Protein AF-A0A920AN67-F1 (afdb_monomer_lite)

Radius of gyration: 25.06 Å; chains: 1; bounding box: 56×41×61 Å

Structure (mmCIF, N/CA/C/O backbone):
data_AF-A0A920AN67-F1
#
_entry.id   AF-A0A920AN67-F1
#
loop_
_atom_site.group_PDB
_atom_site.id
_atom_site.type_symbol
_atom_site.label_atom_id
_atom_site.label_alt_id
_atom_site.label_comp_id
_atom_site.label_asym_id
_atom_site.label_entity_id
_atom_site.label_seq_id
_atom_site.pdbx_PDB_ins_code
_atom_site.Cartn_x
_atom_site.Cartn_y
_atom_site.Cartn_z
_atom_site.occupancy
_atom_site.B_iso_or_equiv
_atom_site.auth_seq_id
_atom_site.auth_comp_id
_atom_site.auth_asym_id
_atom_site.auth_atom_id
_atom_site.pdbx_PDB_model_num
ATOM 1 N N . MET A 1 1 ? 23.605 -3.340 -28.779 1.00 40.00 1 MET A N 1
ATOM 2 C CA . MET A 1 1 ? 23.915 -4.537 -27.968 1.00 40.00 1 MET A CA 1
ATOM 3 C C . MET A 1 1 ? 22.915 -4.565 -26.818 1.00 40.00 1 MET A C 1
ATOM 5 O O . MET A 1 1 ? 22.958 -3.669 -25.988 1.00 40.00 1 MET A O 1
ATOM 9 N N . GLY A 1 2 ? 21.913 -5.448 -26.861 1.00 58.50 2 GLY A N 1
ATOM 10 C CA . GLY A 1 2 ? 20.819 -5.452 -25.879 1.00 58.50 2 GLY A CA 1
ATOM 11 C C . GLY A 1 2 ? 21.280 -6.014 -24.535 1.00 58.50 2 GLY A C 1
ATOM 12 O O . GLY A 1 2 ? 21.891 -7.080 -24.497 1.00 58.50 2 GLY A O 1
ATOM 13 N N . LYS A 1 3 ? 21.015 -5.298 -23.439 1.00 75.81 3 LYS A N 1
ATOM 14 C CA . LYS A 1 3 ? 21.249 -5.791 -22.075 1.00 75.81 3 LYS A CA 1
ATOM 15 C C . LYS A 1 3 ? 20.295 -6.964 -21.820 1.00 75.81 3 LYS A C 1
ATOM 17 O O . LYS A 1 3 ? 19.094 -6.829 -22.031 1.00 75.81 3 LYS A O 1
ATOM 22 N N . ASN A 1 4 ? 20.821 -8.112 -21.394 1.00 78.25 4 ASN A N 1
ATOM 23 C CA . ASN A 1 4 ? 19.989 -9.245 -20.986 1.00 78.25 4 ASN A CA 1
ATOM 24 C C . ASN A 1 4 ? 19.387 -8.952 -19.610 1.00 78.25 4 ASN A C 1
ATOM 26 O O . ASN A 1 4 ? 20.119 -8.874 -18.625 1.00 78.25 4 ASN A O 1
ATOM 30 N N . ILE A 1 5 ? 18.067 -8.798 -19.562 1.00 81.38 5 ILE A N 1
ATOM 31 C CA . ILE A 1 5 ? 17.312 -8.521 -18.340 1.00 81.38 5 ILE A CA 1
ATOM 32 C C . ILE A 1 5 ? 16.787 -9.849 -17.777 1.00 81.38 5 ILE A C 1
ATOM 34 O O . ILE A 1 5 ? 16.237 -10.661 -18.523 1.00 81.38 5 ILE A O 1
ATOM 38 N N . LYS A 1 6 ? 16.960 -10.089 -16.471 1.00 86.88 6 LYS A N 1
ATOM 39 C CA . LYS A 1 6 ? 16.484 -11.307 -15.789 1.00 86.88 6 LYS A CA 1
ATOM 40 C C . LYS A 1 6 ? 15.399 -10.957 -14.775 1.00 86.88 6 LYS A C 1
ATOM 42 O O . LYS A 1 6 ? 15.504 -9.965 -14.062 1.00 86.88 6 LYS A O 1
ATOM 47 N N . GLY A 1 7 ? 14.364 -11.786 -14.691 1.00 83.88 7 GLY A N 1
ATOM 48 C CA . GLY A 1 7 ? 13.230 -11.539 -13.808 1.00 83.88 7 GLY A CA 1
ATOM 49 C C . GLY A 1 7 ? 12.242 -12.696 -13.770 1.00 83.88 7 GLY A C 1
ATOM 50 O O . GLY A 1 7 ? 12.439 -13.732 -14.402 1.00 83.88 7 GLY A O 1
ATOM 51 N N . THR A 1 8 ? 11.173 -12.496 -13.012 1.00 81.38 8 THR A N 1
ATOM 52 C CA . THR A 1 8 ? 10.042 -13.415 -12.871 1.00 81.38 8 THR A CA 1
ATOM 53 C C . THR A 1 8 ? 8.813 -12.824 -13.551 1.00 81.38 8 THR A C 1
ATOM 55 O O . THR A 1 8 ? 8.563 -11.620 -13.485 1.00 81.38 8 THR A O 1
ATOM 58 N N . THR A 1 9 ? 8.049 -13.670 -14.233 1.00 78.31 9 THR A N 1
ATOM 59 C CA . THR A 1 9 ? 6.792 -13.300 -14.885 1.00 78.31 9 THR A CA 1
ATOM 60 C C . THR A 1 9 ? 5.622 -13.667 -13.983 1.00 78.31 9 THR A C 1
ATOM 62 O O . THR A 1 9 ? 5.489 -14.803 -13.534 1.00 78.31 9 THR A O 1
ATOM 65 N N . LEU A 1 10 ? 4.756 -12.694 -13.717 1.00 71.75 10 LEU A N 1
ATOM 66 C CA . LEU A 1 10 ? 3.529 -12.878 -12.953 1.00 71.75 10 LEU A CA 1
ATOM 67 C C . LEU A 1 10 ? 2.343 -12.796 -13.911 1.00 71.75 10 LEU A C 1
ATOM 69 O O . LEU A 1 10 ? 1.995 -11.726 -14.414 1.00 71.75 10 LEU A O 1
ATOM 73 N N . PHE A 1 11 ? 1.728 -13.947 -14.174 1.00 68.94 11 PHE A N 1
ATOM 74 C CA . PHE A 1 11 ? 0.535 -14.049 -15.009 1.00 68.94 11 PHE A CA 1
ATOM 75 C C . PHE A 1 11 ? -0.715 -13.850 -14.156 1.00 68.94 11 PHE A C 1
ATOM 77 O O . PHE A 1 11 ? -0.909 -14.547 -13.160 1.00 68.94 11 PHE A O 1
ATOM 84 N N . LYS A 1 12 ? -1.602 -12.944 -14.584 1.00 60.16 12 LYS A N 1
ATOM 85 C CA . LYS A 1 12 ? -2.847 -12.605 -13.870 1.00 60.16 12 LYS A CA 1
ATOM 86 C C . LYS A 1 12 ? -3.701 -13.840 -13.538 1.00 60.16 12 LYS A C 1
ATOM 88 O O . LYS A 1 12 ? -4.281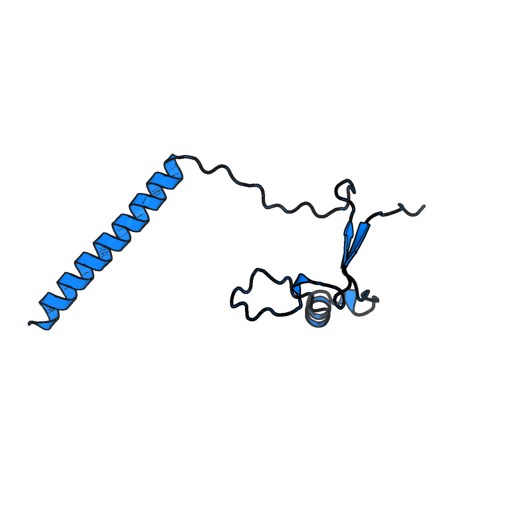 -13.914 -12.465 1.00 60.16 12 LYS A O 1
ATOM 93 N N . GLN A 1 13 ? -3.737 -14.819 -14.440 1.00 60.75 13 GLN A N 1
ATOM 94 C CA . GLN A 1 13 ? -4.556 -16.035 -14.329 1.00 60.75 13 GLN A CA 1
ATOM 95 C C . GLN A 1 13 ? -4.011 -17.053 -13.307 1.00 60.75 13 GLN A C 1
ATOM 97 O O . GLN A 1 13 ? -4.777 -17.841 -12.756 1.00 60.75 13 GLN A O 1
ATOM 102 N N . ASN A 1 14 ? -2.706 -17.004 -13.015 1.00 58.03 14 ASN A N 1
ATOM 103 C CA . ASN A 1 14 ? -2.024 -17.935 -12.107 1.00 58.03 14 ASN A CA 1
ATOM 104 C C . ASN A 1 14 ? -1.687 -17.298 -10.753 1.00 58.03 14 ASN A C 1
ATOM 106 O O . ASN A 1 14 ? -0.917 -17.861 -9.979 1.00 58.03 14 ASN A O 1
ATOM 110 N N . ASN A 1 15 ? -2.247 -16.122 -10.460 1.00 53.94 15 ASN A N 1
ATOM 111 C CA . ASN A 1 15 ? -1.999 -15.447 -9.200 1.00 53.94 15 ASN A CA 1
ATOM 112 C C . ASN A 1 15 ? -2.842 -16.084 -8.080 1.00 53.94 15 ASN A C 1
ATOM 114 O O . ASN A 1 15 ? -4.063 -15.925 -8.034 1.00 53.94 15 ASN A O 1
ATOM 118 N N . THR A 1 16 ? -2.186 -16.802 -7.168 1.00 52.94 16 THR A N 1
ATOM 119 C CA . THR A 1 16 ? -2.814 -17.395 -5.977 1.00 52.94 16 THR A CA 1
ATOM 120 C C . THR A 1 16 ? -3.381 -16.352 -5.013 1.00 52.94 16 THR A C 1
ATOM 122 O O . THR A 1 16 ? -4.266 -16.695 -4.241 1.00 52.94 16 THR A O 1
ATOM 125 N N . PHE A 1 17 ? -2.944 -15.090 -5.096 1.00 49.06 17 PHE A N 1
ATOM 126 C CA . PHE A 1 17 ? -3.489 -13.973 -4.317 1.00 49.06 17 PHE A CA 1
ATOM 127 C C . PHE A 1 17 ? -4.810 -13.422 -4.878 1.00 49.06 17 PHE A C 1
ATOM 129 O O . PHE A 1 17 ? -5.445 -12.620 -4.220 1.00 49.06 17 PHE A O 1
ATOM 136 N N . VAL A 1 18 ? -5.248 -13.812 -6.082 1.00 51.97 18 VAL A N 1
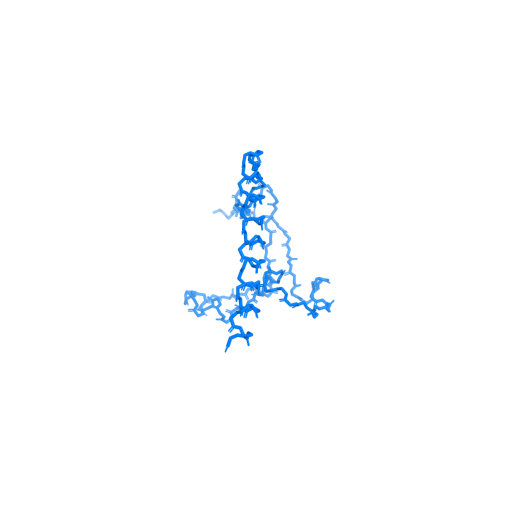ATOM 137 C CA . VAL A 1 18 ? -6.469 -13.256 -6.720 1.00 51.97 18 VAL A CA 1
ATOM 138 C C . VAL A 1 18 ? -7.677 -14.195 -6.571 1.00 51.97 18 VAL A C 1
ATOM 140 O O . VAL A 1 18 ? -8.777 -13.900 -7.031 1.00 51.97 18 VAL A O 1
ATOM 143 N N . LYS A 1 19 ? -7.510 -15.346 -5.912 1.00 49.53 19 LYS A N 1
ATOM 144 C CA . LYS A 1 19 ? -8.589 -16.320 -5.722 1.00 49.53 19 LYS A CA 1
ATOM 145 C C . LYS A 1 19 ? -9.223 -16.112 -4.345 1.00 49.53 19 LYS A C 1
ATOM 147 O O . LYS A 1 19 ? -8.696 -16.612 -3.362 1.00 49.53 19 LYS A O 1
ATOM 152 N N . ASN A 1 20 ? -10.364 -15.419 -4.325 1.00 46.78 20 ASN A N 1
ATOM 153 C CA . ASN A 1 20 ? -11.218 -15.097 -3.166 1.00 46.78 20 ASN A CA 1
ATOM 154 C C . ASN A 1 20 ? -10.747 -13.922 -2.312 1.00 46.78 20 ASN A C 1
ATOM 156 O O . ASN A 1 20 ? -10.243 -14.109 -1.209 1.00 46.78 20 ASN A O 1
ATOM 160 N N . ILE A 1 21 ? -10.995 -12.708 -2.795 1.00 48.88 21 ILE A N 1
ATOM 161 C CA . ILE A 1 21 ? -10.867 -11.520 -1.964 1.00 48.88 21 ILE A CA 1
ATOM 162 C C . ILE A 1 21 ? -12.198 -10.752 -1.982 1.00 48.88 21 ILE A C 1
ATOM 164 O O . ILE A 1 21 ? -12.438 -9.918 -2.849 1.00 48.88 21 ILE A O 1
ATOM 168 N N . GLU A 1 22 ? -13.071 -11.048 -1.015 1.00 51.97 22 GLU A N 1
ATOM 169 C CA . GLU A 1 22 ? -13.970 -10.035 -0.447 1.00 51.97 22 GLU A CA 1
ATOM 170 C C . GLU A 1 22 ? -13.140 -9.204 0.556 1.00 51.97 22 GLU A C 1
ATOM 172 O O . GLU A 1 22 ? -13.286 -9.355 1.764 1.00 51.97 22 GLU A O 1
ATOM 177 N N . GLU A 1 23 ? -12.190 -8.381 0.095 1.00 45.91 23 GLU A N 1
ATOM 178 C CA . GLU A 1 23 ? -11.487 -7.428 0.976 1.00 45.91 23 GLU A CA 1
ATOM 179 C C . GLU A 1 23 ? -11.988 -6.014 0.727 1.00 45.91 23 GLU A C 1
ATOM 181 O O . GLU A 1 23 ? -12.091 -5.543 -0.405 1.00 45.91 23 GLU A O 1
ATOM 186 N N . SER A 1 24 ? -12.243 -5.316 1.829 1.00 46.62 24 SER A N 1
ATOM 187 C CA . SER A 1 24 ? -12.642 -3.913 1.854 1.00 46.62 24 SER A CA 1
ATOM 188 C C . SER A 1 24 ? -11.459 -2.935 1.794 1.00 46.62 24 SER A C 1
ATOM 190 O O . SER A 1 24 ? -11.687 -1.726 1.849 1.00 46.62 24 SER A O 1
ATOM 192 N N . ASP A 1 25 ? -10.204 -3.408 1.757 1.00 45.31 25 ASP A N 1
ATOM 193 C CA . ASP A 1 25 ? -9.015 -2.541 1.768 1.00 45.31 25 ASP A CA 1
ATOM 194 C C . ASP A 1 25 ? -8.494 -2.291 0.345 1.00 45.31 25 ASP A C 1
ATOM 196 O O . ASP A 1 25 ? -7.888 -3.142 -0.304 1.00 45.31 25 ASP A O 1
ATOM 200 N N . ILE A 1 26 ? -8.697 -1.061 -0.123 1.00 45.34 26 ILE A N 1
ATOM 201 C CA . ILE A 1 26 ? -8.338 -0.573 -1.461 1.00 45.34 26 ILE A CA 1
ATOM 202 C C . ILE A 1 26 ? -6.825 -0.545 -1.753 1.00 45.34 26 ILE A C 1
ATOM 204 O O . ILE A 1 26 ? -6.428 -0.187 -2.860 1.00 45.34 26 ILE A O 1
ATOM 208 N N . ARG A 1 27 ? -5.962 -0.860 -0.776 1.00 46.09 27 ARG A N 1
ATOM 209 C CA . ARG A 1 27 ? -4.498 -0.738 -0.913 1.00 46.09 27 ARG A CA 1
ATOM 210 C C . ARG A 1 27 ? -3.779 -2.045 -1.241 1.00 46.09 27 ARG A C 1
ATOM 212 O O . ARG A 1 27 ? -2.621 -1.984 -1.645 1.00 46.09 27 ARG A O 1
ATOM 219 N N . ILE A 1 28 ? -4.414 -3.204 -1.058 1.00 46.59 28 ILE A N 1
ATOM 220 C CA . ILE A 1 28 ? -3.702 -4.498 -1.078 1.00 46.59 28 ILE A CA 1
ATOM 221 C C . ILE A 1 28 ? -3.715 -5.178 -2.455 1.00 46.59 28 ILE A C 1
ATOM 223 O O . ILE A 1 28 ? -2.875 -6.030 -2.739 1.00 46.59 28 ILE A O 1
ATOM 227 N N . ILE A 1 29 ? -4.546 -4.725 -3.391 1.00 52.00 29 ILE A N 1
ATOM 228 C CA . ILE A 1 29 ? -4.527 -5.233 -4.762 1.00 52.00 29 ILE A CA 1
ATOM 229 C C . ILE A 1 29 ? -4.097 -4.091 -5.668 1.00 52.00 29 ILE A C 1
ATOM 231 O O . ILE A 1 29 ? -4.870 -3.181 -5.954 1.00 52.00 29 ILE A O 1
ATOM 235 N N . GLN A 1 30 ? -2.856 -4.134 -6.149 1.00 49.81 30 GLN A N 1
ATOM 236 C CA . GLN A 1 30 ? -2.462 -3.316 -7.289 1.00 49.81 30 GLN A CA 1
ATOM 237 C C . GLN A 1 30 ? -3.227 -3.855 -8.508 1.00 49.81 30 GLN A C 1
ATOM 239 O O . GLN A 1 30 ? -2.738 -4.713 -9.243 1.00 49.81 30 GLN A O 1
ATOM 244 N N . GLU A 1 31 ? -4.483 -3.431 -8.671 1.00 58.06 31 GLU A N 1
ATOM 245 C CA . GLU A 1 31 ? -5.291 -3.773 -9.831 1.00 58.06 31 GLU A CA 1
ATOM 246 C C . GLU A 1 31 ? -4.593 -3.186 -11.060 1.00 58.06 31 GLU A C 1
ATOM 248 O O . GLU A 1 31 ? -4.599 -1.980 -11.311 1.00 58.06 31 GLU A O 1
ATOM 253 N N . PHE A 1 32 ? -3.924 -4.048 -11.823 1.00 63.97 32 PHE A N 1
ATOM 254 C CA . PHE A 1 32 ? -3.300 -3.644 -13.071 1.00 63.97 32 PHE A CA 1
ATOM 255 C C . PHE A 1 32 ? -4.377 -3.560 -14.157 1.00 63.97 32 PHE A C 1
ATOM 257 O O . PHE A 1 32 ? -4.712 -4.555 -14.809 1.00 63.97 32 PHE A O 1
ATOM 264 N N . ASN A 1 33 ? -4.949 -2.366 -14.311 1.00 71.62 33 ASN A N 1
ATOM 265 C CA . ASN A 1 33 ? -5.933 -2.052 -15.338 1.00 71.62 33 ASN A CA 1
ATOM 266 C C . ASN A 1 33 ? -5.246 -1.373 -16.534 1.00 71.62 33 ASN A C 1
ATOM 268 O O . ASN A 1 33 ? -4.826 -0.216 -16.471 1.00 71.62 33 ASN A O 1
ATOM 272 N N . THR A 1 34 ? -5.116 -2.108 -17.638 1.00 72.12 34 THR A N 1
ATOM 273 C CA . THR A 1 34 ? -4.451 -1.627 -18.857 1.00 72.12 34 THR A CA 1
ATOM 274 C C . THR A 1 34 ? -5.195 -0.469 -19.513 1.00 72.12 34 THR A C 1
ATOM 276 O O . THR A 1 34 ? -4.551 0.422 -20.060 1.00 72.12 34 THR A O 1
ATOM 279 N N . SER A 1 35 ? -6.526 -0.445 -19.428 1.00 76.25 35 SER A N 1
ATOM 280 C CA . SER A 1 35 ? -7.355 0.628 -19.981 1.00 76.25 35 SER A CA 1
ATOM 281 C C . SER A 1 35 ? -7.051 1.964 -19.300 1.00 76.25 35 SER A C 1
ATOM 283 O O . SER A 1 35 ? -6.777 2.946 -19.986 1.00 76.25 35 SER A O 1
ATOM 285 N N . VAL A 1 36 ? -6.981 1.974 -17.963 1.00 76.81 36 VAL A N 1
ATOM 286 C CA . VAL A 1 36 ? -6.609 3.161 -17.167 1.00 76.81 36 VAL A CA 1
ATOM 287 C C . VAL A 1 36 ? -5.172 3.606 -17.466 1.00 76.81 36 VAL A C 1
ATOM 289 O O . VAL A 1 36 ? -4.876 4.800 -17.531 1.00 76.81 36 VAL A O 1
ATOM 292 N N . LEU A 1 37 ? -4.258 2.653 -17.673 1.00 75.50 37 LEU A N 1
ATOM 293 C CA . LEU A 1 37 ? -2.859 2.956 -17.978 1.00 75.50 37 LEU A CA 1
ATOM 294 C C . LEU A 1 37 ? -2.697 3.625 -19.353 1.00 75.50 37 LEU A C 1
ATOM 296 O O . LEU A 1 37 ? -1.926 4.572 -19.480 1.00 75.50 37 LEU A O 1
ATOM 300 N N . ILE A 1 38 ? -3.436 3.158 -20.365 1.00 82.50 38 ILE A N 1
ATOM 301 C CA . ILE A 1 38 ? -3.430 3.728 -21.722 1.00 82.50 38 ILE A CA 1
ATOM 302 C C . ILE A 1 38 ? -4.074 5.119 -21.737 1.00 82.50 38 ILE A C 1
ATOM 304 O O . ILE A 1 38 ? -3.573 6.007 -22.422 1.00 82.50 38 ILE A O 1
ATOM 308 N N . GLU A 1 39 ? -5.143 5.330 -20.964 1.00 83.50 39 GLU A N 1
ATOM 309 C CA . GLU A 1 39 ? -5.767 6.650 -20.811 1.00 83.50 39 GLU A CA 1
ATOM 310 C C . GLU A 1 39 ? -4.782 7.667 -20.219 1.00 83.50 39 GLU A C 1
ATOM 312 O O . GLU A 1 39 ? -4.628 8.773 -20.738 1.00 83.50 39 GLU A O 1
ATOM 317 N N . ARG A 1 40 ? -4.059 7.274 -19.164 1.00 81.75 40 ARG A N 1
ATOM 318 C CA . ARG A 1 40 ? -3.075 8.141 -18.503 1.00 81.75 40 ARG A CA 1
ATOM 319 C C . ARG A 1 40 ? -1.808 8.352 -19.335 1.00 81.75 40 ARG A C 1
ATOM 321 O O . ARG A 1 40 ? -1.205 9.421 -19.261 1.00 81.75 40 ARG A O 1
ATOM 328 N N . PHE A 1 41 ? -1.394 7.349 -20.105 1.00 83.31 41 PHE A N 1
ATOM 329 C CA . PHE A 1 41 ? -0.187 7.387 -20.927 1.00 83.31 41 PHE A CA 1
ATOM 330 C C . PHE A 1 41 ? -0.518 7.025 -22.385 1.00 83.31 41 PHE A C 1
ATOM 332 O O . PHE A 1 41 ? -0.315 5.879 -22.793 1.00 83.31 41 PHE A O 1
ATOM 339 N N . PRO A 1 42 ? -0.949 8.002 -23.210 1.00 83.56 42 PRO A N 1
ATOM 340 C CA . PRO A 1 42 ? -1.392 7.762 -24.588 1.00 83.56 42 PRO A CA 1
ATOM 341 C C . PRO A 1 42 ? -0.348 7.082 -25.483 1.00 83.56 42 PRO A C 1
ATOM 343 O O . PRO A 1 42 ? -0.703 6.365 -26.412 1.00 83.56 42 PRO A O 1
ATOM 346 N N . ILE A 1 43 ? 0.943 7.239 -25.166 1.00 84.00 43 ILE A N 1
ATOM 347 C CA . ILE A 1 43 ? 2.061 6.557 -25.841 1.00 84.00 43 ILE A CA 1
ATOM 348 C C . ILE A 1 43 ? 1.972 5.023 -25.778 1.00 84.00 43 ILE A C 1
ATOM 350 O O . ILE A 1 43 ? 2.605 4.330 -26.574 1.00 84.00 43 ILE A O 1
ATOM 354 N N . LEU A 1 44 ? 1.206 4.479 -24.829 1.00 80.50 44 LEU A N 1
ATOM 355 C CA . LEU A 1 44 ? 0.982 3.044 -24.687 1.00 80.50 44 LEU A CA 1
ATOM 356 C C . LEU A 1 44 ? -0.105 2.519 -25.631 1.00 80.50 44 LEU A C 1
ATOM 358 O O . LEU A 1 44 ? -0.194 1.310 -25.803 1.00 80.50 44 LEU A O 1
ATOM 362 N N . LYS A 1 45 ? -0.903 3.389 -26.266 1.00 82.19 45 LYS A N 1
ATOM 363 C CA . LYS A 1 45 ? -1.969 2.980 -27.195 1.00 82.19 45 LYS A CA 1
ATOM 364 C C . LYS A 1 45 ? -1.420 2.246 -28.421 1.00 82.19 45 LYS A C 1
ATOM 366 O O . LYS A 1 45 ? -2.012 1.269 -28.865 1.00 82.19 45 LYS A O 1
ATOM 371 N N . ASP A 1 46 ? -0.261 2.682 -28.906 1.00 84.69 46 ASP A N 1
ATOM 372 C CA . ASP A 1 46 ? 0.403 2.107 -30.080 1.00 84.69 46 ASP A CA 1
ATOM 373 C C . ASP A 1 46 ? 1.426 1.020 -29.706 1.00 84.69 46 ASP A C 1
ATOM 375 O O . ASP A 1 46 ? 2.171 0.531 -30.556 1.00 84.69 46 ASP A O 1
ATOM 379 N N . ARG A 1 47 ? 1.502 0.641 -28.421 1.00 81.69 47 ARG A N 1
ATOM 380 C CA . ARG A 1 47 ? 2.435 -0.375 -27.926 1.00 81.69 47 ARG A CA 1
ATOM 381 C C . ARG A 1 47 ? 1.684 -1.578 -27.385 1.00 81.69 47 ARG A C 1
ATOM 383 O O . ARG A 1 47 ?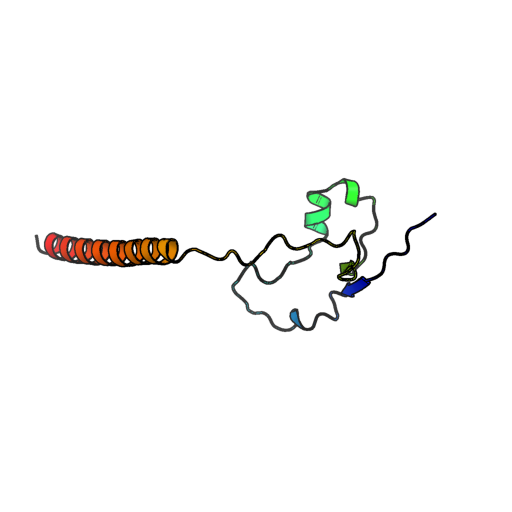 0.740 -1.463 -26.614 1.00 81.69 47 ARG A O 1
ATOM 390 N N . TYR A 1 48 ? 2.159 -2.761 -27.757 1.00 80.56 48 TYR A N 1
ATOM 391 C CA . TYR A 1 48 ? 1.623 -4.002 -27.223 1.00 80.56 48 TYR A CA 1
ATOM 392 C C . TYR A 1 48 ? 1.947 -4.124 -25.728 1.00 80.56 48 TYR A C 1
ATOM 394 O O . TYR A 1 48 ? 3.116 -4.152 -25.337 1.00 80.56 48 TYR A O 1
ATOM 402 N N . LEU A 1 49 ? 0.908 -4.205 -24.896 1.00 75.94 49 LEU A N 1
ATOM 403 C CA . LEU A 1 49 ? 1.034 -4.492 -23.470 1.00 75.94 49 LEU A CA 1
ATOM 404 C C . LEU A 1 49 ? 0.937 -6.001 -23.249 1.00 75.94 49 LEU A C 1
ATOM 406 O O . LEU A 1 49 ? -0.067 -6.631 -23.578 1.00 75.94 49 LEU A O 1
ATOM 410 N N . HIS A 1 50 ? 1.984 -6.586 -22.674 1.00 77.06 50 HIS A N 1
ATOM 411 C CA . HIS A 1 50 ? 2.003 -8.012 -22.377 1.00 77.06 50 HIS A CA 1
ATOM 412 C C . HIS A 1 50 ? 1.008 -8.372 -21.254 1.00 77.06 50 HIS A C 1
ATOM 414 O O . HIS A 1 50 ? 0.868 -7.615 -20.293 1.00 77.06 50 HIS A O 1
ATOM 420 N N . PRO A 1 51 ? 0.356 -9.552 -21.309 1.00 71.31 51 PRO A N 1
ATOM 421 C CA . PRO A 1 51 ? -0.626 -9.997 -20.312 1.00 71.31 51 PRO A CA 1
ATOM 422 C C . PRO A 1 51 ? 0.027 -10.550 -19.027 1.00 71.31 51 PRO A C 1
ATOM 424 O O . PRO A 1 51 ? -0.496 -11.463 -18.384 1.00 71.31 51 PRO A O 1
ATOM 427 N N . PHE A 1 52 ? 1.199 -10.033 -18.665 1.00 72.31 52 PHE A N 1
ATOM 428 C CA . PHE A 1 52 ? 1.947 -10.412 -17.474 1.00 72.31 52 PHE A CA 1
ATOM 429 C C . PHE A 1 52 ? 2.694 -9.204 -16.916 1.00 72.31 52 PHE A C 1
ATOM 431 O O . PHE A 1 52 ? 3.120 -8.320 -17.659 1.00 72.31 52 PHE A O 1
ATOM 438 N N . LEU A 1 53 ? 2.898 -9.198 -15.603 1.00 76.44 53 LEU A N 1
ATOM 439 C CA . LEU A 1 53 ? 3.809 -8.266 -14.953 1.00 76.44 53 LEU A CA 1
ATOM 440 C C . LEU A 1 53 ? 5.203 -8.898 -14.914 1.00 76.44 53 LEU A C 1
ATOM 442 O O . LEU A 1 53 ? 5.357 -10.030 -14.455 1.00 76.44 53 LEU A O 1
ATOM 446 N N . PHE A 1 54 ? 6.218 -8.184 -15.398 1.00 80.38 54 PHE A N 1
ATOM 447 C CA . PHE A 1 54 ? 7.605 -8.636 -15.318 1.00 80.38 54 PHE A CA 1
ATOM 448 C C . PHE A 1 54 ? 8.292 -7.994 -14.115 1.00 80.38 54 PHE A C 1
ATOM 450 O O . PHE A 1 54 ? 8.536 -6.790 -14.098 1.00 80.38 54 PHE A O 1
ATOM 457 N N . ASN A 1 55 ? 8.588 -8.799 -13.097 1.00 80.31 55 ASN A N 1
ATOM 458 C CA . ASN A 1 55 ? 9.296 -8.361 -11.904 1.00 80.31 55 ASN A CA 1
ATOM 459 C C . ASN A 1 55 ? 10.779 -8.711 -12.035 1.00 80.31 55 ASN A C 1
ATOM 461 O O . ASN A 1 55 ? 11.145 -9.888 -12.065 1.00 80.31 55 ASN A O 1
ATOM 465 N N . LEU A 1 56 ? 11.631 -7.693 -12.106 1.00 85.38 56 LEU A N 1
ATOM 466 C CA . LEU A 1 56 ? 13.075 -7.859 -12.272 1.00 85.38 56 LEU A CA 1
ATOM 467 C C . LEU A 1 56 ? 13.718 -8.607 -11.092 1.00 85.38 56 LEU A C 1
ATOM 469 O O . LEU A 1 56 ? 13.193 -8.604 -9.973 1.00 85.38 56 LEU A O 1
ATOM 473 N N . ASP A 1 57 ? 14.858 -9.264 -11.329 1.00 83.75 57 ASP A N 1
ATOM 474 C CA . ASP A 1 57 ? 15.675 -9.869 -10.264 1.00 83.75 57 ASP A CA 1
ATOM 475 C C . ASP A 1 57 ? 16.033 -8.802 -9.219 1.00 83.75 57 ASP A C 1
ATOM 477 O O . ASP A 1 57 ? 16.256 -7.642 -9.554 1.00 83.75 57 ASP A O 1
ATOM 481 N N . VAL A 1 58 ? 16.080 -9.177 -7.937 1.00 79.75 58 VAL A N 1
ATOM 482 C CA . VAL A 1 58 ? 16.381 -8.252 -6.824 1.00 79.75 58 VAL A CA 1
ATOM 483 C C . VAL A 1 58 ? 17.703 -7.499 -7.026 1.0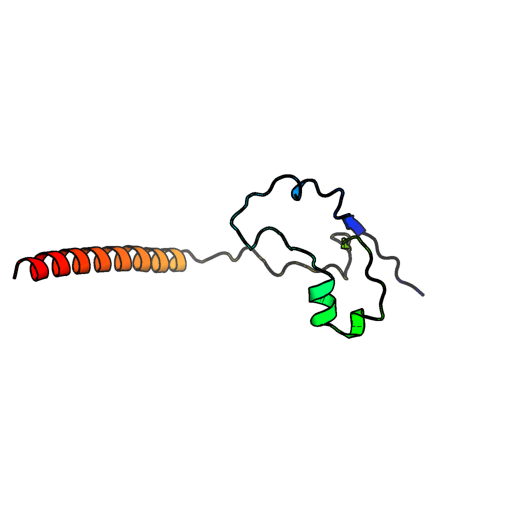0 79.75 58 VAL A C 1
ATOM 485 O O . VAL A 1 58 ? 17.847 -6.382 -6.538 1.00 79.75 58 VAL A O 1
ATOM 488 N N . ARG A 1 59 ? 18.645 -8.094 -7.762 1.00 82.31 59 ARG A N 1
ATOM 489 C CA . ARG A 1 59 ? 19.967 -7.533 -8.056 1.00 82.31 59 ARG A CA 1
ATOM 490 C C . ARG A 1 59 ? 20.021 -6.754 -9.372 1.00 82.31 59 ARG A C 1
ATOM 492 O O . ARG A 1 59 ? 21.091 -6.259 -9.719 1.00 82.31 59 ARG A O 1
ATOM 499 N N . ASP A 1 60 ? 18.925 -6.676 -10.127 1.00 83.69 60 ASP A N 1
ATOM 500 C CA . ASP A 1 60 ? 18.893 -5.903 -11.368 1.00 83.69 60 ASP A CA 1
ATOM 501 C C . ASP A 1 60 ? 18.914 -4.401 -11.048 1.00 83.69 60 ASP A C 1
ATOM 503 O O . ASP A 1 60 ? 18.116 -3.913 -10.246 1.00 83.69 60 ASP A O 1
ATOM 507 N N . ALA A 1 61 ? 19.834 -3.666 -11.675 1.00 82.06 61 ALA A N 1
ATOM 508 C CA . ALA A 1 61 ? 19.986 -2.225 -11.475 1.00 82.06 61 ALA A CA 1
ATOM 509 C C . ALA A 1 61 ? 18.742 -1.432 -11.906 1.00 82.06 61 ALA A C 1
ATOM 511 O O . ALA A 1 61 ? 18.499 -0.352 -11.376 1.00 82.06 61 ALA A O 1
ATOM 512 N N . ASP A 1 62 ? 17.950 -1.982 -12.831 1.00 81.75 62 ASP A N 1
ATOM 513 C CA . ASP A 1 62 ? 16.735 -1.343 -13.340 1.00 81.75 62 ASP A CA 1
ATOM 514 C C . ASP A 1 62 ? 15.493 -1.722 -12.509 1.00 81.75 62 ASP A C 1
ATOM 516 O O . ASP A 1 62 ? 14.377 -1.288 -12.807 1.00 81.75 62 ASP A O 1
ATOM 520 N N . LYS A 1 63 ? 15.652 -2.538 -11.453 1.00 81.75 63 LYS A N 1
ATOM 521 C CA . LYS A 1 63 ? 14.545 -2.911 -10.572 1.00 81.75 63 LYS A CA 1
ATOM 522 C C . LYS A 1 63 ? 14.047 -1.708 -9.784 1.00 81.75 63 LYS A C 1
ATOM 524 O O . LYS A 1 63 ? 14.805 -1.047 -9.077 1.00 81.75 63 LYS A O 1
ATOM 529 N N . PHE A 1 64 ? 12.730 -1.507 -9.819 1.00 74.06 64 PHE A N 1
ATOM 530 C CA . PHE A 1 64 ? 12.058 -0.575 -8.925 1.00 74.06 64 PHE A CA 1
ATOM 531 C C . PHE A 1 64 ? 12.284 -0.995 -7.466 1.00 74.06 64 PHE A C 1
ATOM 533 O O . PHE A 1 64 ? 11.782 -2.026 -7.015 1.00 74.06 64 PHE A O 1
ATOM 540 N N . GLN A 1 65 ? 13.064 -0.201 -6.739 1.00 69.12 65 GLN A N 1
ATOM 541 C CA . GLN A 1 65 ? 13.270 -0.366 -5.307 1.00 69.12 65 GLN A CA 1
ATOM 542 C C . GLN A 1 65 ? 12.120 0.354 -4.589 1.00 69.12 65 GLN A C 1
ATOM 544 O O . GLN A 1 65 ? 11.998 1.573 -4.747 1.00 69.12 65 GLN A O 1
ATOM 549 N N . PRO A 1 66 ? 11.258 -0.350 -3.832 1.00 64.75 66 PRO A N 1
ATOM 550 C CA . PRO A 1 66 ? 10.207 0.309 -3.071 1.00 64.75 66 PRO A CA 1
ATOM 551 C C . PRO A 1 66 ? 10.830 1.336 -2.118 1.00 64.75 66 PRO A C 1
ATOM 553 O O . PRO A 1 66 ? 11.797 1.056 -1.412 1.00 64.75 66 PRO A O 1
ATOM 556 N N . ILE A 1 67 ? 10.282 2.553 -2.124 1.00 61.00 67 ILE A N 1
ATOM 557 C CA . ILE A 1 67 ? 10.773 3.678 -1.307 1.00 61.00 67 ILE A CA 1
ATOM 558 C C . ILE A 1 67 ? 10.393 3.485 0.174 1.00 61.00 67 ILE A C 1
ATOM 560 O O . ILE A 1 67 ? 10.916 4.176 1.049 1.00 61.00 67 ILE A O 1
ATOM 564 N N . GLU A 1 68 ? 9.518 2.521 0.473 1.00 58.72 68 GLU A N 1
ATOM 565 C CA . GLU A 1 68 ? 9.120 2.159 1.830 1.00 58.72 68 GLU A CA 1
ATOM 566 C C . GLU A 1 68 ? 10.290 1.542 2.596 1.00 58.72 68 GLU A C 1
ATOM 568 O O . GLU A 1 68 ? 10.524 0.335 2.612 1.00 58.72 68 GLU A O 1
ATOM 573 N N . LYS A 1 69 ? 11.048 2.412 3.255 1.00 56.91 69 LYS A N 1
ATOM 574 C CA . LYS A 1 69 ? 11.988 2.025 4.296 1.00 56.91 69 LYS A CA 1
ATOM 575 C C . LYS A 1 69 ? 11.232 2.037 5.623 1.00 56.91 69 LYS A C 1
ATOM 577 O O . LYS A 1 69 ? 10.531 3.018 5.880 1.00 56.91 69 LYS A O 1
ATOM 582 N N . PRO A 1 70 ? 11.382 1.021 6.491 1.00 57.00 70 PRO A N 1
ATOM 583 C CA . PRO A 1 70 ? 10.911 1.129 7.864 1.00 57.00 70 PRO A CA 1
ATOM 584 C C . PRO A 1 70 ? 11.577 2.355 8.496 1.00 57.00 70 PRO A C 1
ATOM 586 O O . PRO A 1 70 ? 12.790 2.391 8.710 1.00 57.00 70 PRO A O 1
ATOM 589 N N . VAL A 1 71 ? 10.793 3.408 8.721 1.00 61.97 71 VAL A N 1
ATOM 590 C CA . VAL A 1 71 ? 11.283 4.623 9.365 1.00 61.97 71 VAL A CA 1
ATOM 591 C C . VAL A 1 71 ? 11.301 4.342 10.854 1.00 61.97 71 VAL A C 1
ATOM 593 O O . VAL A 1 71 ? 10.248 4.193 11.470 1.00 61.97 71 VAL A O 1
ATOM 596 N N . ASN A 1 72 ? 12.498 4.278 11.436 1.00 57.91 72 ASN A N 1
ATOM 597 C CA . ASN A 1 72 ? 12.636 4.194 12.881 1.00 57.91 72 ASN A CA 1
ATOM 598 C C . ASN A 1 72 ? 12.075 5.491 13.489 1.00 57.91 72 ASN A C 1
ATOM 600 O O . ASN A 1 72 ? 12.684 6.559 13.381 1.00 57.91 72 ASN A O 1
ATOM 604 N N . MET A 1 73 ? 10.864 5.430 14.044 1.00 61.41 73 MET A N 1
ATOM 605 C CA . MET A 1 73 ? 10.266 6.570 14.726 1.00 61.41 73 MET A CA 1
ATOM 606 C C . MET A 1 73 ? 10.908 6.707 16.104 1.00 61.41 73 MET A C 1
ATOM 608 O O . MET A 1 73 ? 11.015 5.749 16.862 1.00 61.41 73 MET A O 1
ATOM 612 N N . THR A 1 74 ? 11.359 7.914 16.434 1.00 70.50 74 THR A N 1
ATOM 613 C CA . THR A 1 74 ? 11.929 8.201 17.751 1.00 70.50 74 THR A CA 1
ATOM 614 C C . THR A 1 74 ? 10.865 8.060 18.843 1.00 70.50 74 THR A C 1
ATOM 616 O O . THR A 1 74 ? 9.707 8.426 18.636 1.00 70.50 74 THR A O 1
ATOM 619 N N . ALA A 1 75 ? 11.262 7.589 20.032 1.00 69.38 75 ALA A N 1
ATOM 620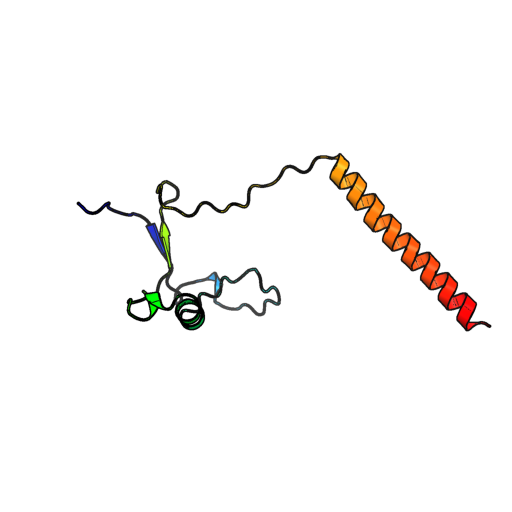 C CA . ALA A 1 75 ? 10.379 7.401 21.194 1.00 69.38 75 ALA A CA 1
ATOM 621 C C . ALA A 1 75 ? 9.510 8.638 21.509 1.00 69.38 75 ALA A C 1
ATOM 623 O O . ALA A 1 75 ? 8.343 8.520 21.872 1.00 69.38 75 ALA A O 1
ATOM 624 N N . THR A 1 76 ? 10.039 9.841 21.275 1.00 73.69 76 THR A N 1
ATOM 625 C CA . THR A 1 76 ? 9.327 11.117 21.432 1.00 73.69 76 THR A CA 1
ATOM 626 C C . THR A 1 76 ? 8.065 11.223 20.567 1.00 73.69 76 THR A C 1
ATOM 628 O O . THR A 1 76 ? 7.065 11.783 21.014 1.00 73.69 76 THR A O 1
ATOM 631 N N . LYS A 1 77 ? 8.062 10.659 19.349 1.00 73.06 77 LYS A N 1
ATOM 632 C CA . LYS A 1 77 ? 6.872 10.655 18.480 1.00 73.06 77 LYS A CA 1
ATOM 633 C C . LYS A 1 77 ? 5.750 9.785 19.053 1.00 73.06 77 LYS A C 1
ATOM 635 O O . LYS A 1 77 ? 4.586 10.153 18.922 1.00 73.06 77 LYS A O 1
ATOM 640 N N . HIS A 1 78 ? 6.086 8.694 19.743 1.00 75.62 78 HIS A N 1
ATOM 641 C CA . HIS A 1 78 ? 5.096 7.852 20.421 1.00 75.62 78 HIS A CA 1
ATOM 642 C C . HIS A 1 78 ? 4.416 8.586 21.582 1.00 75.62 78 HIS A C 1
ATOM 644 O O . HIS A 1 78 ? 3.207 8.460 21.759 1.00 75.62 78 HIS A O 1
ATOM 650 N N . ILE A 1 79 ? 5.163 9.413 22.319 1.00 83.69 79 ILE A N 1
ATOM 651 C CA . ILE A 1 79 ? 4.609 10.250 23.394 1.00 83.69 79 ILE A CA 1
ATOM 652 C C . ILE A 1 79 ? 3.650 11.300 22.817 1.00 83.69 79 ILE A C 1
ATOM 654 O O . ILE A 1 79 ? 2.541 11.459 23.321 1.00 83.69 79 ILE A O 1
ATOM 658 N N . GLY A 1 80 ? 4.041 11.975 21.730 1.00 83.62 80 GLY A N 1
ATOM 659 C CA . GLY A 1 80 ? 3.176 12.945 21.050 1.00 83.62 80 GLY A CA 1
ATOM 660 C C . GLY A 1 80 ? 1.863 12.323 20.567 1.00 83.62 80 GLY A C 1
ATOM 661 O O . GLY A 1 80 ? 0.793 12.880 20.803 1.00 83.62 80 GLY A O 1
ATOM 662 N N . TYR A 1 81 ? 1.934 11.131 19.970 1.00 87.00 81 TYR A N 1
ATOM 663 C CA . TYR A 1 81 ? 0.754 10.386 19.531 1.00 87.00 81 TYR A CA 1
ATOM 664 C C . TYR A 1 81 ? -0.140 9.980 20.709 1.00 87.00 81 TYR A C 1
ATOM 666 O O . TYR A 1 81 ? -1.351 10.165 20.652 1.00 87.00 81 TYR A O 1
ATOM 674 N N . ALA A 1 82 ? 0.439 9.500 21.814 1.00 90.06 82 ALA A N 1
ATOM 675 C CA . ALA A 1 82 ? -0.325 9.164 23.014 1.00 90.06 82 ALA A CA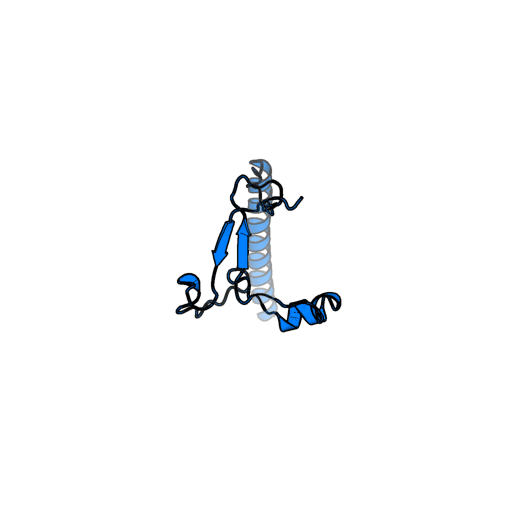 1
ATOM 676 C C . ALA A 1 82 ? -1.103 10.378 23.552 1.00 90.06 82 ALA A C 1
ATOM 678 O O . ALA A 1 82 ? -2.304 10.276 23.795 1.00 90.06 82 ALA A O 1
ATOM 679 N N . ILE A 1 83 ? -0.455 11.543 23.662 1.00 93.19 83 ILE A N 1
ATOM 680 C CA . ILE A 1 83 ? -1.106 12.786 24.107 1.00 93.19 83 ILE A CA 1
ATOM 681 C C . ILE A 1 83 ? -2.272 13.162 23.184 1.00 93.19 83 ILE A C 1
ATOM 683 O O . ILE A 1 83 ? -3.319 13.581 23.674 1.00 93.19 83 ILE A O 1
ATOM 687 N N . GLN A 1 84 ? -2.130 12.976 21.868 1.00 92.81 84 GLN A N 1
ATOM 688 C CA . GLN A 1 84 ? -3.211 13.238 20.914 1.00 92.81 84 GLN A CA 1
ATOM 689 C C . GLN A 1 84 ? -4.426 12.334 21.158 1.00 92.81 84 GLN A C 1
ATOM 691 O O . GLN A 1 84 ? -5.547 12.838 21.227 1.00 92.81 84 GLN A O 1
ATOM 696 N N . TRP A 1 85 ? -4.226 11.025 21.348 1.00 93.31 85 TRP A N 1
ATOM 697 C CA . TRP A 1 85 ? -5.333 10.097 21.618 1.00 93.31 85 TRP A CA 1
ATOM 698 C C . TRP A 1 85 ? -6.013 10.355 22.953 1.00 93.31 85 TRP A C 1
ATOM 700 O O . TRP A 1 85 ? -7.243 10.380 23.020 1.00 93.31 85 TRP A O 1
ATOM 710 N N . PHE A 1 86 ? -5.235 10.590 24.009 1.00 95.56 86 PHE A N 1
ATOM 711 C CA . PHE A 1 86 ? -5.796 10.908 25.320 1.00 95.56 86 PHE A CA 1
ATOM 712 C C . PHE A 1 86 ? -6.511 12.262 25.319 1.00 95.56 86 PHE A C 1
ATOM 714 O O . PHE A 1 86 ? -7.591 12.376 25.895 1.00 95.56 86 PHE A O 1
ATOM 721 N N . GLY A 1 87 ? -5.968 13.263 24.624 1.00 95.19 87 GLY A N 1
ATOM 722 C CA . GLY A 1 87 ? -6.602 14.569 24.459 1.00 95.19 87 GLY A CA 1
ATOM 723 C C . GLY A 1 87 ? -7.926 14.487 23.699 1.00 95.19 87 GLY A C 1
ATOM 724 O O . GLY A 1 87 ? -8.916 15.075 24.131 1.00 95.19 87 GLY A O 1
ATOM 725 N N . LEU A 1 88 ? -7.979 13.705 22.615 1.00 95.81 88 LEU A N 1
ATOM 726 C CA . LEU A 1 88 ? -9.212 13.478 21.859 1.00 95.81 88 LEU A CA 1
ATOM 727 C C . LEU A 1 88 ? -10.260 12.748 22.709 1.00 95.81 88 LEU A C 1
ATOM 729 O O . LEU A 1 88 ? -11.422 13.148 22.727 1.00 95.81 88 LEU A O 1
ATOM 733 N N . CYS A 1 89 ? -9.849 11.732 23.470 1.00 96.38 89 CYS A N 1
ATOM 734 C CA . CYS A 1 89 ? -10.730 11.031 24.403 1.00 96.38 89 CYS A CA 1
ATOM 735 C C . CYS A 1 89 ? -11.306 11.982 25.467 1.00 96.38 89 CYS A C 1
ATOM 737 O O . CYS A 1 89 ? -12.520 12.031 25.669 1.00 96.38 89 CYS A O 1
ATOM 739 N N . ALA A 1 90 ? -10.458 12.803 26.092 1.00 96.38 90 ALA A N 1
ATOM 740 C CA . ALA A 1 90 ? -10.892 13.788 27.079 1.00 96.38 90 ALA A CA 1
ATOM 741 C C . ALA A 1 90 ? -11.875 14.809 26.481 1.00 96.38 90 ALA A C 1
ATOM 743 O O . ALA A 1 90 ? -12.903 15.104 27.092 1.00 96.38 90 ALA A O 1
ATOM 744 N N . ALA A 1 91 ? -11.608 15.302 25.268 1.00 96.69 91 ALA A N 1
ATOM 745 C CA . ALA A 1 91 ? -12.505 16.217 24.569 1.00 96.69 91 ALA A CA 1
ATOM 746 C C . ALA A 1 91 ? -13.883 15.585 24.313 1.00 96.69 91 ALA A C 1
ATOM 748 O O . ALA A 1 91 ? -14.903 16.226 24.565 1.00 96.69 91 ALA A O 1
ATOM 749 N N . LEU A 1 92 ? -13.932 14.319 23.884 1.00 95.56 92 LEU A N 1
ATOM 750 C CA . LEU A 1 92 ? -15.189 13.593 23.688 1.00 95.56 92 LEU A CA 1
ATOM 751 C C . LEU A 1 92 ? -15.969 13.419 24.995 1.00 95.56 92 LEU A C 1
ATOM 753 O O . LEU A 1 92 ? -17.185 13.610 25.002 1.00 95.56 92 LEU A O 1
ATOM 757 N N . ILE A 1 93 ? -15.293 13.113 26.106 1.00 97.00 93 ILE A N 1
ATOM 758 C CA . ILE A 1 93 ? -15.932 13.003 27.426 1.00 97.00 93 ILE A CA 1
ATOM 759 C C . ILE A 1 93 ? -16.555 14.345 27.829 1.00 97.00 93 ILE A C 1
ATOM 761 O O . ILE A 1 93 ? -17.729 14.393 28.199 1.00 97.00 93 ILE A O 1
ATOM 765 N N . ILE A 1 94 ? -15.801 15.442 27.707 1.00 96.50 94 ILE A N 1
ATOM 766 C CA . ILE A 1 94 ? -16.275 16.791 28.049 1.00 96.50 94 ILE A CA 1
ATOM 767 C C . ILE A 1 94 ? -17.482 17.171 27.188 1.00 96.50 94 ILE A C 1
ATOM 769 O O . ILE A 1 94 ? -18.498 17.619 27.722 1.00 96.50 94 ILE A O 1
ATOM 773 N N . LEU A 1 95 ? -17.403 16.953 25.873 1.00 94.94 95 LEU A N 1
ATOM 774 C CA . LEU A 1 95 ? -18.501 17.234 24.947 1.00 94.94 95 LEU A CA 1
ATOM 775 C C . LEU A 1 95 ? -19.743 16.396 25.258 1.00 94.94 95 LEU A C 1
ATOM 777 O O . LEU A 1 95 ? -20.853 16.920 25.210 1.00 94.94 95 LEU A O 1
ATOM 781 N N . THR A 1 96 ? -19.566 15.127 25.626 1.00 94.19 96 THR A N 1
ATOM 782 C CA . THR A 1 96 ? -20.674 14.235 25.991 1.00 94.19 96 THR A CA 1
ATOM 783 C C . THR A 1 96 ? -21.379 14.722 27.256 1.00 94.19 96 THR A C 1
ATOM 785 O O . THR A 1 96 ? -22.604 14.839 27.271 1.00 94.19 96 THR A O 1
ATOM 788 N N . ILE A 1 97 ? -20.621 15.077 28.299 1.00 95.75 97 ILE A N 1
ATOM 789 C CA . ILE A 1 97 ? -21.178 15.630 29.543 1.00 95.75 97 ILE A CA 1
ATOM 790 C C . ILE A 1 97 ? -21.888 16.959 29.266 1.00 95.75 97 ILE A C 1
ATOM 792 O O . ILE A 1 97 ? -23.010 17.167 29.728 1.00 95.75 97 ILE A O 1
ATOM 796 N N . TYR A 1 98 ? -21.261 17.851 28.497 1.00 95.31 98 TYR A N 1
ATOM 797 C CA . TYR A 1 98 ? -21.841 19.139 28.125 1.00 95.31 98 TYR A CA 1
ATOM 798 C C . TYR A 1 98 ? -23.161 18.974 27.360 1.00 95.31 98 TYR A C 1
ATOM 800 O O . TYR A 1 98 ? -24.162 19.590 27.722 1.00 95.31 98 TYR A O 1
ATOM 808 N N . ALA A 1 99 ? -23.193 18.101 26.350 1.00 92.75 99 ALA A N 1
ATOM 809 C CA . ALA A 1 99 ? -24.395 17.820 25.572 1.00 92.75 99 ALA A CA 1
ATOM 810 C C . ALA A 1 99 ? -25.521 17.240 26.443 1.00 92.75 99 ALA A C 1
ATOM 812 O O . ALA A 1 99 ? -26.678 17.633 26.294 1.00 92.75 99 ALA A O 1
ATOM 813 N N . TYR A 1 100 ? -25.188 16.346 27.380 1.00 92.31 100 TYR A N 1
ATOM 814 C CA . TYR A 1 100 ? -26.176 15.751 28.280 1.00 92.31 100 TYR A CA 1
ATOM 815 C C . TYR A 1 100 ? -26.756 16.774 29.264 1.00 92.31 100 TYR A C 1
ATOM 817 O O . TYR A 1 100 ? -27.964 16.797 29.481 1.00 92.31 100 TYR A O 1
ATOM 825 N N . ARG A 1 101 ? -25.919 17.665 29.817 1.00 88.31 101 ARG A N 1
ATOM 826 C CA . ARG A 1 101 ? -26.375 18.746 30.708 1.00 88.31 101 ARG A CA 1
ATOM 827 C C . ARG A 1 101 ? -27.231 19.777 29.977 1.00 88.31 101 ARG A C 1
ATOM 829 O O . ARG A 1 101 ? -28.235 20.202 30.526 1.00 88.31 101 ARG A O 1
ATOM 836 N N . ARG A 1 102 ? -26.879 20.125 28.737 1.00 81.06 102 ARG A N 1
ATOM 837 C CA . ARG A 1 102 ? -27.639 21.079 27.915 1.00 81.06 102 ARG A CA 1
ATOM 838 C C . ARG A 1 102 ? -28.999 20.547 27.455 1.00 81.06 102 ARG A C 1
ATOM 840 O O . ARG A 1 102 ? -29.887 21.338 27.199 1.00 81.06 102 ARG A O 1
ATOM 847 N N . LYS A 1 103 ? -29.173 19.228 27.322 1.00 68.94 103 LYS A N 1
ATOM 848 C CA . LYS A 1 103 ? -30.469 18.616 26.972 1.00 68.94 103 LYS A CA 1
ATOM 849 C C . LYS A 1 103 ? -31.462 18.599 28.150 1.00 68.94 103 LYS A C 1
ATOM 851 O O . LYS A 1 103 ? -32.643 18.351 27.936 1.00 68.94 103 LYS A O 1
ATOM 856 N N . GLY A 1 104 ? -30.969 18.773 29.378 1.00 59.81 104 GLY A N 1
ATOM 857 C CA . GLY A 1 104 ? -31.785 18.833 30.593 1.00 59.81 104 GLY A CA 1
ATOM 858 C C . GLY A 1 104 ? -32.274 20.237 30.971 1.00 59.81 104 GLY A C 1
ATOM 859 O O . GLY A 1 104 ? -33.047 20.340 31.919 1.00 59.81 104 GLY A O 1
ATOM 860 N N . GLU A 1 105 ? -31.823 21.275 30.259 1.00 51.38 105 GLU A N 1
ATOM 861 C CA . GLU A 1 105 ? -32.415 22.625 30.226 1.00 51.38 105 GLU A CA 1
ATOM 862 C C . GLU A 1 105 ? -33.357 22.742 29.020 1.00 51.38 105 GLU A C 1
ATOM 864 O O . GLU A 1 105 ? -34.419 23.384 29.170 1.00 51.38 105 GLU A O 1
#

Sequence (105 aa):
MGKNIKGTTLFKQNNTFVKNIEESDIRIIQEFNTSVLIERFPILKDRYLHPFLFNLDVRDADKFQPIEKPVNMTATKHIGYAIQWFGLCAALIILTIYAYRRKGE

Foldseek 3Di:
DDDDFDFDKAAPVPDPVVPDDPDPDPPPDPPPDVVVVCVVPVVCVPPDDDNIDTATDPPDPPGDDPPDDPDPDDPVVVVVVVCVVVVVVVVVVVVVVVVVVVVVD

Secondary structure (DSSP, 8-state):
------EEEEEGGG-GGGSS-----TTS-----HHHHHHH-GGGTTSPPPSEEEEE-TT-TTS-----------HHHHHHHHHHHHHHHHHHHHHHHHHHHHTT-

pLDDT: mean 73.83, std 15.68, range [40.0, 97.0]